Protein AF-A0A9J7NBC6-F1 (afdb_monomer_lite)

Structure (mmCIF, N/CA/C/O backbone):
data_AF-A0A9J7NBC6-F1
#
_entry.id   AF-A0A9J7NBC6-F1
#
loop_
_atom_site.group_PDB
_atom_site.id
_atom_site.type_symbol
_atom_site.label_atom_id
_atom_site.label_alt_id
_atom_site.label_comp_id
_atom_site.label_asym_id
_atom_site.label_entity_id
_atom_site.label_seq_id
_atom_site.pdbx_PDB_ins_code
_atom_site.Cartn_x
_atom_site.Cartn_y
_atom_site.Cartn_z
_atom_site.occupancy
_atom_site.B_iso_or_equiv
_atom_site.auth_seq_id
_atom_site.auth_comp_id
_atom_site.auth_asym_id
_atom_site.auth_atom_id
_atom_site.pdbx_PDB_model_num
ATOM 1 N N . MET A 1 1 ? 14.760 11.271 -9.518 1.00 70.56 1 MET A N 1
ATOM 2 C CA . MET A 1 1 ? 14.593 9.948 -8.887 1.00 70.56 1 MET A CA 1
ATOM 3 C C . MET A 1 1 ? 14.550 8.907 -9.987 1.00 70.56 1 MET A C 1
ATOM 5 O O . MET A 1 1 ? 13.783 9.106 -10.930 1.00 70.56 1 MET A O 1
ATOM 9 N N . ASP A 1 2 ? 15.412 7.896 -9.903 1.00 88.38 2 ASP A N 1
ATOM 10 C CA . ASP A 1 2 ? 15.426 6.754 -10.825 1.00 88.38 2 ASP A CA 1
ATOM 11 C C . ASP A 1 2 ? 14.250 5.795 -10.552 1.00 88.38 2 ASP A C 1
ATOM 13 O O . ASP A 1 2 ? 13.478 5.993 -9.607 1.00 88.38 2 ASP A O 1
ATOM 17 N N . ASP A 1 3 ? 14.066 4.799 -11.419 1.00 88.38 3 ASP A N 1
ATOM 18 C CA . ASP A 1 3 ? 12.918 3.885 -11.355 1.00 88.38 3 ASP A CA 1
ATOM 19 C C . ASP A 1 3 ? 12.988 2.965 -10.132 1.00 88.38 3 ASP A C 1
ATOM 21 O O . ASP A 1 3 ? 11.971 2.729 -9.480 1.00 88.38 3 ASP A O 1
ATOM 25 N N . ALA A 1 4 ? 14.192 2.526 -9.755 1.00 88.25 4 ALA A N 1
ATOM 26 C CA . ALA A 1 4 ? 14.410 1.716 -8.560 1.00 88.25 4 ALA A CA 1
ATOM 27 C C . ALA A 1 4 ? 13.996 2.475 -7.289 1.00 88.25 4 ALA A C 1
ATOM 29 O O . ALA A 1 4 ? 13.264 1.946 -6.453 1.00 88.25 4 ALA A O 1
ATOM 30 N N . ALA A 1 5 ? 14.383 3.744 -7.160 1.00 89.19 5 ALA A N 1
ATOM 31 C CA . ALA A 1 5 ? 13.994 4.589 -6.040 1.00 89.19 5 ALA A CA 1
ATOM 32 C C . ALA A 1 5 ? 12.490 4.907 -6.046 1.00 89.19 5 ALA A C 1
ATOM 34 O O . ALA A 1 5 ? 11.881 4.954 -4.978 1.00 89.19 5 ALA A O 1
ATOM 35 N N . ARG A 1 6 ? 11.862 5.064 -7.223 1.00 91.19 6 ARG A N 1
ATOM 36 C CA . ARG A 1 6 ? 10.398 5.225 -7.345 1.00 91.19 6 ARG A CA 1
ATOM 37 C C . ARG A 1 6 ? 9.650 3.998 -6.847 1.00 91.19 6 ARG A C 1
ATOM 39 O O . ARG A 1 6 ? 8.776 4.130 -5.994 1.00 91.19 6 ARG A O 1
ATOM 46 N N . LEU A 1 7 ? 10.010 2.818 -7.341 1.00 91.75 7 LEU A N 1
ATOM 47 C CA . LEU A 1 7 ? 9.384 1.562 -6.937 1.00 91.75 7 LEU A CA 1
ATOM 48 C C . LEU A 1 7 ? 9.647 1.251 -5.460 1.00 91.75 7 LEU A C 1
ATOM 50 O O . LEU A 1 7 ? 8.735 0.829 -4.753 1.00 91.75 7 LEU A O 1
ATOM 54 N N . SER A 1 8 ? 10.849 1.552 -4.965 1.00 88.88 8 SER A N 1
ATOM 55 C CA . SER A 1 8 ? 11.201 1.442 -3.547 1.00 88.88 8 SER A CA 1
ATOM 56 C C . SER A 1 8 ? 10.355 2.352 -2.652 1.00 88.88 8 SER A C 1
ATOM 58 O O . SER A 1 8 ? 9.845 1.905 -1.619 1.00 88.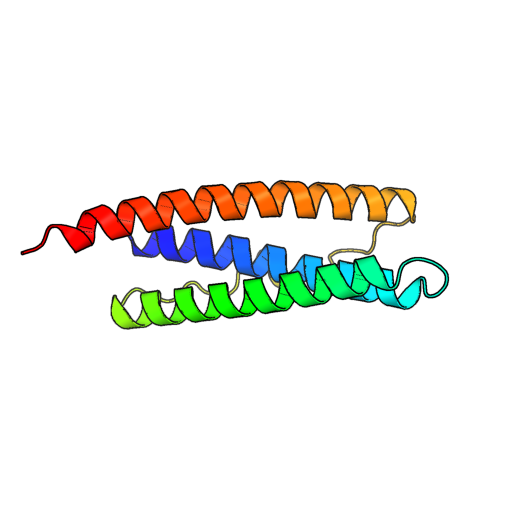88 8 SER A O 1
ATOM 60 N N . ALA A 1 9 ? 10.145 3.607 -3.063 1.00 89.00 9 ALA A N 1
ATOM 61 C CA . ALA A 1 9 ? 9.301 4.553 -2.340 1.00 89.00 9 ALA A CA 1
ATOM 62 C C . ALA A 1 9 ? 7.841 4.080 -2.293 1.00 89.00 9 ALA A C 1
ATOM 64 O O . ALA A 1 9 ? 7.259 4.024 -1.209 1.00 89.00 9 ALA A O 1
ATOM 65 N N . ILE A 1 10 ? 7.281 3.661 -3.438 1.00 92.12 10 ILE A N 1
ATOM 66 C CA . ILE A 1 10 ? 5.923 3.099 -3.514 1.00 92.12 10 ILE A CA 1
ATOM 67 C C . ILE A 1 10 ? 5.805 1.891 -2.582 1.00 92.12 10 ILE A C 1
ATOM 69 O O . ILE A 1 10 ? 4.935 1.859 -1.712 1.00 92.12 10 ILE A O 1
ATOM 73 N N . TYR A 1 11 ? 6.696 0.909 -2.735 1.00 89.88 11 TYR A N 1
ATOM 74 C CA . TYR A 1 11 ? 6.666 -0.326 -1.958 1.00 89.88 11 TYR A CA 1
ATOM 75 C C . TYR A 1 11 ? 6.708 -0.045 -0.454 1.00 89.88 11 TYR A C 1
ATOM 77 O O . TYR A 1 11 ? 5.893 -0.575 0.301 1.00 89.88 11 TYR A O 1
ATOM 85 N N . SER A 1 12 ? 7.613 0.836 -0.024 1.00 87.50 12 SER A N 1
ATOM 86 C CA . SER A 1 12 ? 7.775 1.190 1.384 1.00 87.50 12 SER A CA 1
ATOM 87 C C . SER A 1 12 ? 6.510 1.826 1.955 1.00 87.50 12 SER A C 1
ATOM 89 O O . SER A 1 12 ? 5.999 1.355 2.970 1.00 87.50 12 SER A O 1
ATOM 91 N N . SER A 1 13 ? 5.954 2.841 1.287 1.00 88.38 13 SER A N 1
ATOM 92 C CA . SER A 1 13 ? 4.745 3.525 1.760 1.00 88.38 13 SER A CA 1
ATOM 93 C C . SER A 1 13 ? 3.532 2.595 1.820 1.00 88.38 13 SER A C 1
ATOM 95 O O . SER A 1 13 ? 2.772 2.626 2.788 1.00 88.38 13 SER A O 1
ATOM 97 N N . MET A 1 14 ? 3.363 1.728 0.822 1.00 90.31 14 MET A N 1
ATOM 98 C CA . MET A 1 14 ? 2.256 0.771 0.795 1.00 90.31 14 MET A CA 1
ATOM 99 C C . MET A 1 14 ? 2.403 -0.312 1.865 1.00 90.31 14 MET A C 1
ATOM 101 O O . MET A 1 14 ? 1.416 -0.716 2.480 1.00 90.31 14 MET A O 1
ATOM 105 N N . TYR A 1 15 ? 3.629 -0.769 2.130 1.00 86.25 15 TYR A N 1
ATOM 106 C CA . TYR A 1 15 ? 3.887 -1.768 3.163 1.00 86.25 15 TYR A CA 1
ATOM 107 C C . TYR A 1 15 ? 3.542 -1.242 4.565 1.00 86.25 15 TYR A C 1
ATOM 109 O O . TYR A 1 15 ? 2.946 -1.964 5.367 1.00 86.25 15 TYR A O 1
ATOM 117 N N . VAL A 1 16 ? 3.860 0.027 4.833 1.00 84.81 16 VAL A N 1
ATOM 118 C CA . VAL A 1 16 ? 3.528 0.731 6.084 1.00 84.81 16 VAL A CA 1
ATOM 119 C C . VAL A 1 16 ? 2.023 0.883 6.240 1.00 84.81 16 VAL A C 1
ATOM 121 O O . VAL A 1 16 ? 1.467 0.485 7.260 1.00 84.81 16 VAL A O 1
ATOM 124 N N . ALA A 1 17 ? 1.346 1.386 5.204 1.00 86.62 17 ALA A N 1
ATOM 125 C CA . ALA A 1 17 ? -0.104 1.535 5.221 1.00 86.62 17 ALA A CA 1
ATOM 126 C C . ALA A 1 17 ? -0.809 0.195 5.471 1.00 86.62 17 ALA A C 1
ATOM 128 O O . ALA A 1 17 ? -1.738 0.118 6.273 1.00 86.62 17 ALA A O 1
ATOM 129 N N . ARG A 1 18 ? -0.316 -0.891 4.858 1.00 86.19 18 ARG A N 1
ATOM 130 C CA . ARG A 1 18 ? -0.856 -2.237 5.075 1.00 86.19 18 ARG A CA 1
ATOM 131 C C . ARG A 1 18 ? -0.759 -2.638 6.540 1.00 86.19 18 ARG A C 1
ATOM 133 O O . ARG A 1 18 ? -1.706 -3.220 7.056 1.00 86.19 18 ARG A O 1
ATOM 140 N N . ARG A 1 19 ? 0.366 -2.350 7.202 1.00 84.38 19 ARG A N 1
ATOM 141 C CA . ARG A 1 19 ? 0.569 -2.700 8.611 1.00 84.38 19 ARG A CA 1
ATOM 142 C C . ARG A 1 19 ? -0.436 -1.994 9.520 1.00 84.38 19 ARG A C 1
ATOM 144 O O . ARG A 1 19 ? -1.068 -2.674 10.317 1.00 84.38 19 ARG A O 1
ATOM 151 N N . TYR A 1 20 ? -0.628 -0.689 9.362 1.00 85.12 20 TYR A N 1
ATOM 152 C CA . TYR A 1 20 ? -1.602 0.028 10.185 1.00 85.12 20 TYR A CA 1
ATOM 153 C C . TYR A 1 20 ? -3.046 -0.391 9.895 1.00 85.12 20 TYR A C 1
ATOM 155 O O . TYR A 1 20 ? -3.831 -0.518 10.824 1.00 85.12 20 TYR A O 1
ATOM 163 N N . LEU A 1 21 ? -3.397 -0.691 8.639 1.00 86.38 21 LEU A N 1
ATOM 164 C CA . LEU A 1 21 ? -4.729 -1.223 8.322 1.00 86.38 21 LEU A CA 1
ATOM 165 C C . LEU A 1 21 ? -4.999 -2.574 9.010 1.00 86.38 21 LEU A C 1
ATOM 167 O O . LEU A 1 21 ? -6.137 -2.833 9.384 1.00 86.38 21 LEU A O 1
ATOM 171 N N . TYR A 1 22 ? -3.976 -3.418 9.210 1.00 85.44 22 TYR A N 1
ATOM 172 C CA . TYR A 1 22 ? -4.109 -4.640 10.019 1.00 85.44 22 TYR A CA 1
ATOM 173 C C . TYR A 1 22 ? -4.430 -4.331 11.487 1.00 85.44 22 TYR A C 1
ATOM 175 O O . TYR A 1 22 ? -5.242 -5.030 12.084 1.00 85.44 22 TYR A O 1
ATOM 183 N N . GLU A 1 23 ? -3.796 -3.310 12.063 1.00 81.50 23 GLU A N 1
ATOM 184 C CA . GLU A 1 23 ? -4.029 -2.901 13.455 1.00 81.50 23 GLU A CA 1
ATOM 185 C C . GLU A 1 23 ? -5.432 -2.305 13.621 1.00 81.50 23 GLU A C 1
ATOM 187 O O . GLU A 1 23 ? -6.180 -2.745 14.486 1.00 81.50 23 GLU A O 1
ATOM 192 N N . MET A 1 24 ? -5.844 -1.425 12.704 1.00 84.44 24 MET A N 1
ATOM 193 C CA . MET A 1 24 ? -7.194 -0.852 12.680 1.00 84.44 24 MET A CA 1
ATOM 194 C C . MET A 1 24 ? -8.292 -1.914 12.528 1.00 84.44 24 MET A C 1
ATOM 196 O O . MET A 1 24 ? -9.372 -1.782 13.096 1.00 84.44 24 MET A O 1
ATOM 200 N N . GLU A 1 25 ? -8.049 -2.967 11.743 1.00 82.88 25 GLU A N 1
ATOM 201 C CA . GLU A 1 25 ? -8.994 -4.079 11.605 1.00 82.88 25 GLU A CA 1
ATOM 202 C C . GLU A 1 25 ? -9.111 -4.886 12.896 1.00 82.88 25 GLU A C 1
ATOM 204 O O . GLU A 1 25 ? -10.219 -5.252 13.279 1.00 82.88 25 GLU A O 1
ATOM 209 N N . TRP A 1 26 ? -7.990 -5.152 13.575 1.00 80.38 26 TRP A N 1
ATOM 210 C CA . TRP A 1 26 ? -8.018 -5.812 14.878 1.00 80.38 26 TRP A CA 1
ATOM 211 C C . TRP A 1 26 ? -8.776 -4.986 15.914 1.00 80.38 26 TRP A C 1
ATOM 213 O O . TRP A 1 26 ? -9.633 -5.548 16.593 1.00 80.38 26 TRP A O 1
ATOM 223 N N . ASP A 1 27 ? -8.536 -3.677 15.978 1.00 78.12 27 ASP A N 1
ATOM 224 C CA . ASP A 1 27 ? -9.252 -2.773 16.882 1.00 78.12 27 ASP A CA 1
ATOM 225 C C . ASP A 1 27 ? -10.761 -2.770 16.571 1.00 78.12 27 ASP A C 1
ATOM 227 O O . ASP A 1 27 ? -11.585 -2.998 17.458 1.00 78.12 27 ASP A O 1
ATOM 231 N N . ALA A 1 28 ? -11.136 -2.646 15.292 1.00 76.94 28 ALA A N 1
ATOM 232 C CA . ALA A 1 28 ? -12.537 -2.627 14.863 1.00 76.94 28 ALA A CA 1
ATOM 233 C C . ALA A 1 28 ? -13.288 -3.949 15.117 1.00 76.94 28 ALA A C 1
ATOM 235 O O . ALA A 1 28 ? -14.503 -3.934 15.320 1.00 76.94 28 ALA A O 1
ATOM 236 N N . VAL A 1 29 ? -12.592 -5.092 15.082 1.00 74.94 29 VAL A N 1
ATOM 237 C CA . VAL A 1 29 ? -13.167 -6.407 15.416 1.00 74.94 29 VAL A CA 1
ATOM 238 C C . VAL A 1 29 ? -13.295 -6.586 16.931 1.00 74.94 29 VAL A C 1
ATOM 240 O O . VAL A 1 29 ? -14.273 -7.163 17.395 1.00 74.94 29 VAL A O 1
ATOM 243 N N . LEU A 1 30 ? -12.341 -6.084 17.720 1.00 72.38 30 LEU A N 1
ATOM 244 C CA . LEU A 1 30 ? -12.387 -6.176 19.183 1.00 72.38 30 LEU A CA 1
ATOM 245 C C . LEU A 1 30 ? -13.463 -5.273 19.805 1.00 72.38 30 LEU A C 1
ATOM 247 O O . LEU A 1 30 ? -14.016 -5.618 20.848 1.00 72.38 30 LEU A O 1
ATOM 251 N N . GLU A 1 31 ? -13.810 -4.160 19.159 1.00 72.69 31 GLU A N 1
ATOM 252 C CA . GLU A 1 31 ? -14.884 -3.240 19.571 1.00 72.69 31 GLU A CA 1
ATOM 253 C C . GLU A 1 31 ? -16.311 -3.761 19.256 1.00 72.69 31 GLU A C 1
ATOM 255 O O . GLU A 1 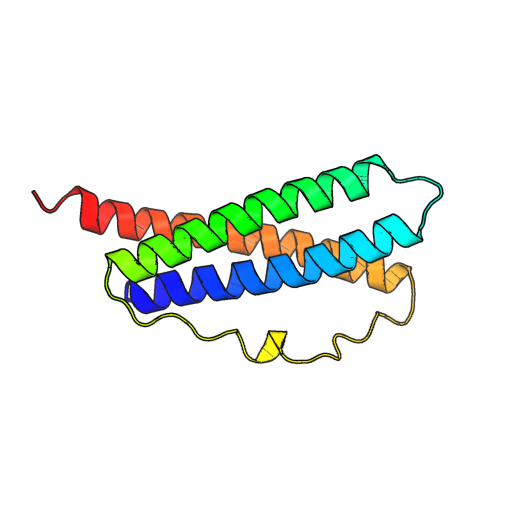31 ? -17.252 -2.976 19.141 1.00 72.69 31 GLU A O 1
ATOM 260 N N . GLU A 1 32 ? -16.495 -5.082 19.108 1.00 53.03 32 GLU A N 1
ATOM 261 C CA . GLU A 1 32 ? -17.723 -5.780 18.688 1.00 53.03 32 GLU A CA 1
ATOM 262 C C . GLU A 1 32 ? -19.001 -5.317 19.434 1.00 53.03 32 GLU A C 1
ATOM 264 O O . GLU A 1 32 ? -19.429 -5.860 20.452 1.00 53.03 32 GLU A O 1
ATOM 269 N N . GLY A 1 33 ? -19.637 -4.283 18.876 1.00 54.91 33 GLY A N 1
ATOM 270 C CA . GLY A 1 33 ? -20.918 -3.735 19.319 1.00 54.91 33 GLY A CA 1
ATOM 271 C C . GLY A 1 33 ? -21.618 -2.864 18.269 1.00 54.91 33 GLY A C 1
ATOM 272 O O . GLY A 1 33 ? -22.846 -2.882 18.198 1.00 54.91 33 GLY A O 1
ATOM 273 N N . THR A 1 34 ? -20.881 -2.139 17.411 1.00 53.31 34 THR A N 1
ATOM 274 C CA . THR A 1 34 ? -21.500 -1.103 16.548 1.00 53.31 34 THR A CA 1
ATOM 275 C C . THR A 1 34 ? -20.942 -0.917 15.126 1.00 53.31 34 THR A C 1
ATOM 277 O O . THR A 1 34 ? -21.576 -0.197 14.352 1.00 53.31 34 THR A O 1
ATOM 280 N N . HIS A 1 35 ? -19.833 -1.553 14.707 1.00 62.16 35 HIS A N 1
ATOM 281 C CA . HIS A 1 35 ? -19.137 -1.164 13.456 1.00 62.16 35 HIS A CA 1
ATOM 282 C C . HIS A 1 35 ? -18.755 -2.302 12.486 1.00 62.16 35 HIS A C 1
ATOM 284 O O . HIS A 1 35 ? -17.700 -2.260 11.852 1.00 62.16 35 HIS A O 1
ATOM 290 N N . SER A 1 36 ? -19.643 -3.280 12.268 1.00 67.81 36 SER A N 1
ATOM 291 C CA . SER A 1 36 ? -19.409 -4.384 11.312 1.00 67.81 36 SER A CA 1
ATOM 292 C C . SER A 1 36 ? -19.088 -3.928 9.876 1.00 67.81 36 SER A C 1
ATOM 294 O O . SER A 1 36 ? -18.348 -4.602 9.159 1.00 67.81 36 SER A O 1
ATOM 296 N N . SER A 1 37 ? -19.593 -2.767 9.448 1.00 79.06 37 SER A N 1
ATOM 297 C CA . SER A 1 37 ? -19.315 -2.193 8.125 1.00 79.06 37 SER A CA 1
ATOM 298 C C . SER A 1 37 ? -17.929 -1.550 8.011 1.00 79.06 37 SER A C 1
ATOM 300 O O . SER A 1 37 ? -17.331 -1.591 6.936 1.00 79.06 37 SER A O 1
ATOM 302 N N . LEU A 1 38 ? -17.396 -0.976 9.096 1.00 80.88 38 LEU A N 1
ATOM 303 C CA . LEU A 1 38 ? -16.064 -0.369 9.103 1.00 80.88 38 LEU A CA 1
ATOM 304 C C . LEU A 1 38 ? -14.988 -1.447 8.986 1.00 80.88 38 LEU A C 1
ATOM 306 O O . LEU A 1 38 ? -14.139 -1.353 8.103 1.00 80.88 38 LEU A O 1
ATOM 310 N N . ALA A 1 39 ? -15.082 -2.496 9.810 1.00 81.50 39 ALA A N 1
ATOM 311 C CA . ALA A 1 39 ? -14.180 -3.641 9.743 1.00 81.50 39 ALA A CA 1
ATOM 312 C C . ALA A 1 39 ? -14.169 -4.248 8.329 1.00 81.50 39 ALA A C 1
ATOM 314 O O . ALA A 1 39 ? -13.107 -4.397 7.732 1.00 81.50 39 ALA A O 1
ATOM 315 N N . ALA A 1 40 ? -15.347 -4.472 7.729 1.00 85.31 40 ALA A N 1
ATOM 316 C CA . ALA A 1 40 ? -15.457 -4.987 6.363 1.00 85.31 40 ALA A CA 1
ATOM 317 C C . ALA A 1 40 ? -14.785 -4.081 5.310 1.00 85.31 40 ALA A C 1
ATOM 319 O O . ALA A 1 40 ? -14.103 -4.577 4.409 1.00 85.31 40 ALA A O 1
ATOM 320 N N . ASN A 1 41 ? -14.938 -2.758 5.425 1.00 88.88 41 ASN A N 1
ATOM 321 C CA . ASN A 1 41 ? -14.292 -1.802 4.522 1.00 88.88 41 ASN A CA 1
ATOM 322 C C . ASN A 1 41 ? -12.764 -1.795 4.685 1.00 88.88 41 ASN A C 1
ATOM 324 O O . ASN A 1 41 ? -12.047 -1.729 3.684 1.00 88.88 41 ASN A O 1
ATOM 328 N N . ILE A 1 42 ? -12.260 -1.899 5.918 1.00 88.12 42 ILE A N 1
ATOM 329 C CA . ILE A 1 42 ? -10.821 -1.993 6.197 1.00 88.12 42 ILE A CA 1
ATOM 330 C C . ILE A 1 42 ? -10.260 -3.295 5.613 1.00 88.12 42 ILE A C 1
ATOM 332 O O . ILE A 1 42 ? -9.272 -3.251 4.877 1.00 88.12 42 ILE A O 1
ATOM 336 N N . THR A 1 43 ? -10.926 -4.435 5.833 1.00 88.31 43 THR A N 1
ATOM 337 C CA . THR A 1 43 ? -10.539 -5.725 5.240 1.00 88.31 43 THR A CA 1
ATOM 338 C C . THR A 1 43 ? -10.493 -5.639 3.708 1.00 88.31 43 THR A C 1
ATOM 340 O O . THR A 1 43 ? -9.529 -6.096 3.086 1.00 88.31 43 THR A O 1
ATOM 343 N N . ALA A 1 44 ? -11.502 -5.025 3.078 1.00 91.00 44 ALA A N 1
ATOM 344 C CA . ALA A 1 44 ? -11.544 -4.846 1.627 1.00 91.00 44 ALA A CA 1
ATOM 345 C C . ALA A 1 44 ? -10.387 -3.966 1.119 1.00 91.00 44 ALA A C 1
ATOM 347 O O . ALA A 1 44 ? -9.694 -4.344 0.170 1.00 91.00 44 ALA A O 1
ATOM 348 N N . CYS A 1 45 ? -10.129 -2.837 1.784 1.00 91.44 45 CYS A N 1
ATOM 349 C CA . CYS A 1 45 ? -9.005 -1.948 1.487 1.00 91.44 45 CYS A CA 1
ATOM 350 C C . CYS A 1 45 ? -7.660 -2.687 1.598 1.00 91.44 45 CYS A C 1
ATOM 352 O O . CYS A 1 45 ? -6.816 -2.614 0.704 1.00 91.44 45 CYS A O 1
ATOM 354 N N . ARG A 1 46 ? -7.484 -3.493 2.650 1.00 89.38 46 ARG A N 1
ATOM 355 C CA . ARG A 1 46 ? -6.283 -4.307 2.872 1.00 89.38 46 ARG A CA 1
ATOM 356 C C . ARG A 1 46 ? -6.046 -5.308 1.739 1.00 89.38 46 ARG A C 1
ATOM 358 O O . ARG A 1 46 ? -4.906 -5.473 1.305 1.00 89.38 46 ARG A O 1
ATOM 365 N N . HIS A 1 47 ? -7.095 -5.956 1.228 1.00 91.38 47 HIS A N 1
ATOM 366 C CA . HIS A 1 47 ? -6.982 -6.860 0.076 1.00 91.38 47 HIS A CA 1
ATOM 367 C C . HIS A 1 47 ? -6.591 -6.126 -1.215 1.00 91.38 47 HIS A C 1
ATOM 369 O O . HIS A 1 47 ? -5.735 -6.610 -1.964 1.00 91.38 47 HIS A O 1
ATOM 375 N N . GLN A 1 48 ? -7.162 -4.943 -1.465 1.00 92.94 48 GLN A N 1
ATOM 376 C CA . GLN A 1 48 ? -6.775 -4.102 -2.604 1.00 92.94 48 GLN A CA 1
ATOM 377 C C . GLN A 1 48 ? -5.303 -3.685 -2.507 1.00 92.94 48 GLN A C 1
ATOM 379 O O . GLN A 1 48 ? -4.550 -3.831 -3.470 1.00 92.94 48 GLN A O 1
ATOM 384 N N . LEU A 1 49 ? -4.862 -3.259 -1.323 1.00 92.31 49 LEU A N 1
ATOM 385 C CA . LEU A 1 49 ? -3.479 -2.869 -1.071 1.00 92.31 49 LEU A CA 1
ATOM 386 C C . LEU A 1 49 ? -2.501 -4.041 -1.225 1.00 92.31 49 LEU A C 1
ATOM 388 O O . LEU A 1 49 ? -1.430 -3.881 -1.806 1.00 92.31 49 LEU A O 1
ATOM 392 N N . GLN A 1 50 ? -2.873 -5.236 -0.760 1.00 90.75 50 GLN A N 1
ATOM 393 C CA . GLN A 1 50 ? -2.072 -6.443 -0.967 1.00 90.75 50 GLN A CA 1
ATOM 394 C C . GLN A 1 50 ? -1.894 -6.750 -2.457 1.00 90.75 50 GLN A C 1
ATOM 396 O O . GLN A 1 50 ? -0.789 -7.070 -2.890 1.00 90.75 50 GLN A O 1
ATOM 401 N N . THR A 1 51 ? -2.968 -6.619 -3.237 1.00 93.19 51 THR A N 1
ATOM 402 C CA . THR A 1 51 ? -2.932 -6.817 -4.691 1.00 93.19 51 THR A CA 1
ATOM 403 C C . THR A 1 51 ? -2.017 -5.790 -5.359 1.00 93.19 51 THR A C 1
ATOM 405 O O . THR A 1 51 ? -1.197 -6.151 -6.202 1.00 93.19 51 THR A O 1
ATOM 408 N N . PHE A 1 52 ? -2.093 -4.523 -4.938 1.00 92.81 52 PHE A N 1
ATOM 409 C CA . PHE A 1 52 ? -1.221 -3.462 -5.438 1.00 92.81 52 PHE A CA 1
ATOM 410 C C . PHE A 1 52 ? 0.259 -3.731 -5.133 1.00 92.81 52 PHE A C 1
ATOM 412 O O . PHE A 1 52 ? 1.086 -3.665 -6.037 1.00 92.81 52 PHE A O 1
ATOM 419 N N . ILE A 1 53 ? 0.599 -4.117 -3.898 1.00 90.88 53 ILE A N 1
ATOM 420 C CA . ILE A 1 53 ? 1.979 -4.470 -3.520 1.00 90.88 53 ILE A CA 1
ATOM 421 C C . ILE A 1 53 ? 2.499 -5.634 -4.371 1.00 90.88 53 ILE A C 1
ATOM 423 O O . ILE A 1 53 ? 3.628 -5.582 -4.853 1.00 90.88 53 ILE A O 1
ATOM 427 N N . THR A 1 54 ? 1.680 -6.664 -4.604 1.00 92.12 54 THR A N 1
ATOM 428 C CA . THR A 1 54 ? 2.050 -7.778 -5.487 1.00 92.12 54 THR A CA 1
ATOM 429 C C . THR A 1 54 ? 2.339 -7.297 -6.912 1.00 92.12 54 THR A C 1
ATOM 431 O O . THR A 1 54 ? 3.339 -7.711 -7.491 1.00 92.12 54 THR A O 1
ATOM 434 N N . ALA A 1 55 ? 1.526 -6.394 -7.467 1.00 92.62 55 ALA A N 1
ATOM 435 C CA . ALA A 1 55 ? 1.766 -5.825 -8.795 1.00 92.62 55 ALA A CA 1
ATOM 436 C C . ALA A 1 55 ? 3.063 -4.994 -8.864 1.00 92.62 55 ALA A C 1
ATOM 438 O O . ALA A 1 55 ? 3.786 -5.054 -9.862 1.00 92.62 55 ALA A O 1
ATOM 439 N N . ILE A 1 56 ? 3.396 -4.265 -7.794 1.00 92.50 56 ILE A N 1
ATOM 440 C CA . ILE A 1 56 ? 4.663 -3.530 -7.688 1.00 92.50 56 ILE A CA 1
ATOM 441 C C . ILE A 1 56 ? 5.854 -4.491 -7.647 1.00 92.50 56 ILE A C 1
ATOM 443 O O . ILE A 1 56 ? 6.817 -4.260 -8.370 1.00 92.50 56 ILE A O 1
ATOM 447 N N . ASN A 1 57 ? 5.777 -5.590 -6.892 1.00 91.38 57 ASN A N 1
ATOM 448 C CA . ASN A 1 57 ? 6.837 -6.607 -6.876 1.00 91.38 57 ASN A CA 1
ATOM 449 C C . ASN A 1 57 ? 7.055 -7.226 -8.259 1.00 91.38 57 ASN A C 1
ATOM 451 O O . ASN A 1 57 ? 8.187 -7.321 -8.713 1.00 91.38 57 ASN A O 1
ATOM 455 N N . VAL A 1 58 ? 5.975 -7.559 -8.973 1.00 92.81 58 VAL A N 1
ATOM 456 C CA . VAL A 1 58 ? 6.083 -8.051 -10.356 1.00 92.81 58 VAL A CA 1
ATOM 457 C C . VAL A 1 58 ? 6.752 -7.010 -11.259 1.00 92.81 58 VAL A C 1
ATOM 459 O O . VAL A 1 58 ? 7.597 -7.358 -12.074 1.00 92.81 58 VAL A O 1
ATOM 462 N N . THR A 1 59 ? 6.415 -5.726 -11.105 1.00 91.25 59 THR A N 1
ATOM 463 C CA . THR A 1 59 ? 7.063 -4.641 -11.866 1.00 91.25 59 THR A CA 1
ATOM 464 C C . THR A 1 59 ? 8.558 -4.535 -11.553 1.00 91.25 59 THR A C 1
ATOM 466 O O . THR A 1 59 ? 9.359 -4.357 -12.466 1.00 91.25 59 THR A O 1
ATOM 469 N N . ILE A 1 60 ? 8.933 -4.658 -10.277 1.00 90.12 60 ILE A N 1
ATOM 470 C CA . ILE A 1 60 ? 10.328 -4.672 -9.815 1.00 90.12 60 ILE A CA 1
ATOM 471 C C . ILE A 1 60 ? 11.095 -5.817 -10.486 1.00 90.12 60 ILE A C 1
ATOM 473 O O . ILE A 1 60 ? 12.157 -5.572 -11.055 1.00 90.12 60 ILE A O 1
ATOM 477 N N . ASP A 1 61 ? 10.525 -7.025 -10.481 1.00 90.56 61 ASP A N 1
ATOM 478 C CA . ASP A 1 61 ? 11.137 -8.216 -11.076 1.00 90.56 61 ASP A CA 1
ATOM 479 C C . ASP A 1 61 ? 11.289 -8.080 -12.603 1.00 90.56 61 ASP A C 1
ATOM 481 O O . ASP A 1 61 ? 12.331 -8.415 -13.159 1.00 90.56 61 ASP A O 1
ATOM 485 N N . VAL A 1 62 ? 10.270 -7.553 -13.296 1.00 91.25 62 VAL A N 1
ATOM 486 C CA . VAL A 1 62 ? 10.294 -7.358 -14.761 1.00 91.25 62 VAL A CA 1
ATOM 487 C C . VAL A 1 62 ? 11.333 -6.323 -15.187 1.00 91.25 62 VAL A C 1
ATOM 489 O O . VAL A 1 62 ? 11.965 -6.483 -16.230 1.00 91.25 62 VAL A O 1
ATOM 492 N N . LEU A 1 63 ? 11.503 -5.259 -14.403 1.00 89.06 63 LEU A N 1
ATOM 493 C CA . LEU A 1 63 ? 12.484 -4.210 -14.682 1.00 89.06 63 LEU A CA 1
ATOM 494 C C . LEU A 1 63 ? 13.893 -4.548 -14.171 1.00 89.06 63 LEU A C 1
ATOM 496 O O . LEU A 1 63 ? 14.787 -3.718 -14.324 1.00 89.06 63 LEU A O 1
ATOM 500 N N . ASP A 1 64 ? 14.080 -5.732 -13.575 1.00 89.56 64 ASP A N 1
ATOM 501 C CA . ASP A 1 64 ? 15.338 -6.202 -12.979 1.00 89.56 64 ASP A CA 1
ATOM 502 C C . ASP A 1 64 ? 15.967 -5.162 -12.031 1.00 89.56 64 ASP A C 1
ATOM 504 O O . ASP A 1 64 ? 17.176 -4.918 -12.015 1.00 89.56 64 ASP A O 1
ATOM 508 N N . VAL A 1 65 ? 15.122 -4.481 -11.247 1.00 87.44 65 VAL A N 1
ATOM 509 C CA . VAL A 1 65 ? 15.581 -3.513 -10.244 1.00 87.44 65 VAL A CA 1
ATOM 510 C C . VAL A 1 65 ? 15.732 -4.186 -8.886 1.00 87.44 65 VAL A C 1
ATOM 512 O O . VAL A 1 65 ? 14.977 -5.084 -8.517 1.00 87.44 65 VAL A O 1
ATOM 515 N N . GLN A 1 66 ? 16.702 -3.723 -8.097 1.00 85.25 66 GLN A N 1
ATOM 516 C CA . GLN A 1 66 ? 16.928 -4.266 -6.762 1.00 85.25 66 GLN A CA 1
ATOM 517 C C . GLN A 1 66 ? 15.669 -4.121 -5.897 1.00 85.25 66 GLN A C 1
ATOM 519 O O . GLN A 1 66 ? 15.171 -3.013 -5.682 1.00 85.25 66 GLN A O 1
ATOM 524 N N . HIS A 1 67 ? 15.192 -5.245 -5.355 1.00 80.44 67 HIS A N 1
ATOM 525 C CA . HIS A 1 67 ? 14.009 -5.243 -4.510 1.00 80.44 67 HIS A CA 1
ATOM 526 C C . HIS A 1 67 ? 14.261 -4.393 -3.251 1.00 80.44 67 HIS A C 1
ATOM 528 O O . HIS A 1 67 ? 15.252 -4.616 -2.543 1.00 80.44 67 HIS A O 1
ATOM 534 N N . PRO A 1 68 ? 13.371 -3.441 -2.924 1.00 77.75 68 PRO A N 1
ATOM 535 C CA . PRO A 1 68 ? 13.432 -2.736 -1.658 1.00 77.75 68 PRO A CA 1
ATOM 536 C C . PRO A 1 68 ? 13.307 -3.749 -0.520 1.00 77.75 68 PRO A C 1
ATOM 538 O O . PRO A 1 68 ? 12.396 -4.585 -0.499 1.00 77.75 68 PRO A O 1
ATOM 541 N N . GLY A 1 69 ? 14.244 -3.686 0.427 1.00 72.19 69 GLY A N 1
ATOM 542 C CA . GLY A 1 69 ? 14.119 -4.408 1.687 1.00 72.19 69 GLY A CA 1
ATOM 543 C C . GLY A 1 69 ? 12.865 -3.964 2.445 1.00 72.19 69 GLY A C 1
ATOM 544 O O . GLY A 1 69 ? 12.268 -2.926 2.152 1.00 72.19 69 GLY A O 1
ATOM 545 N N . ARG A 1 70 ? 12.451 -4.744 3.448 1.00 67.94 70 ARG A N 1
ATOM 546 C CA . ARG A 1 70 ? 11.368 -4.304 4.340 1.00 67.94 70 ARG A CA 1
ATOM 547 C C . ARG A 1 70 ? 11.792 -2.998 5.028 1.00 67.94 70 ARG A C 1
ATOM 549 O O . ARG A 1 70 ? 12.921 -2.949 5.521 1.00 67.94 70 ARG A O 1
ATOM 556 N N . PRO A 1 71 ? 10.929 -1.968 5.086 1.00 67.12 71 PRO A N 1
ATOM 557 C CA . PRO A 1 71 ? 11.282 -0.724 5.756 1.00 67.12 71 PRO A CA 1
ATOM 558 C C . PRO A 1 71 ? 11.626 -0.993 7.226 1.00 67.12 71 PRO A C 1
ATOM 560 O O . PRO A 1 71 ? 10.870 -1.668 7.926 1.00 67.12 71 PRO A O 1
ATOM 563 N N . SER A 1 72 ? 12.767 -0.477 7.690 1.00 57.91 72 SER A N 1
ATOM 564 C CA . SER A 1 72 ? 13.299 -0.744 9.036 1.00 57.91 72 SER A CA 1
ATOM 565 C C . SER A 1 72 ? 12.371 -0.269 10.156 1.00 57.91 72 SER A C 1
ATOM 567 O O . SER A 1 72 ? 12.267 -0.931 11.179 1.00 57.91 72 SER A O 1
ATOM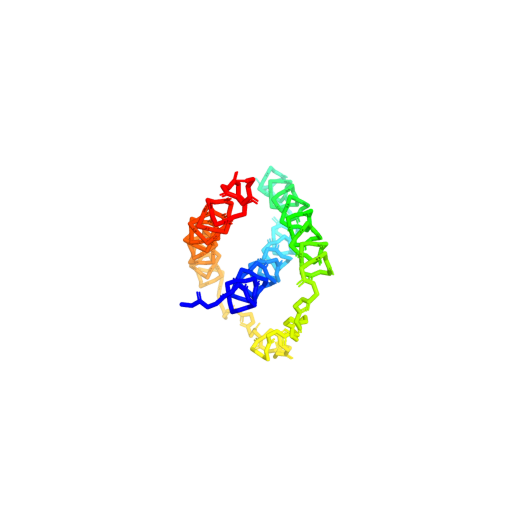 569 N N . TYR A 1 73 ? 11.627 0.815 9.936 1.00 57.59 73 TYR A N 1
ATOM 570 C CA . TYR A 1 73 ? 10.662 1.364 10.895 1.00 57.59 73 TYR A CA 1
ATOM 571 C C . TYR A 1 73 ? 9.351 0.561 10.989 1.00 57.59 73 TYR A C 1
ATOM 573 O O . TYR A 1 73 ? 8.555 0.796 11.886 1.00 57.59 73 TYR A O 1
ATOM 581 N N . VAL A 1 74 ? 9.122 -0.416 10.100 1.00 52.41 74 VAL A N 1
ATOM 582 C CA . VAL A 1 74 ? 8.009 -1.384 10.214 1.00 52.41 74 VAL A CA 1
ATOM 583 C C . VAL A 1 74 ? 8.447 -2.649 10.967 1.00 52.41 74 VAL A C 1
ATOM 585 O O . VAL A 1 74 ? 7.625 -3.508 11.275 1.00 52.41 74 VAL A O 1
ATOM 588 N N . MET A 1 75 ? 9.747 -2.795 11.255 1.00 45.06 75 MET A N 1
ATOM 589 C CA . MET A 1 75 ? 10.271 -3.900 12.063 1.00 45.06 75 MET A CA 1
ATOM 590 C C . MET A 1 75 ? 10.203 -3.641 13.566 1.00 45.06 75 MET A C 1
ATOM 592 O O . MET A 1 75 ? 10.475 -4.574 14.317 1.00 45.06 75 MET A O 1
ATOM 596 N N . GLU A 1 76 ? 9.841 -2.436 14.010 1.00 46.09 76 GLU A N 1
ATOM 597 C CA . GLU A 1 76 ? 9.608 -2.182 15.429 1.00 46.09 76 GLU A CA 1
ATOM 598 C C . GLU A 1 76 ? 8.302 -2.879 15.846 1.00 46.09 76 GLU A C 1
ATOM 600 O O . GLU A 1 76 ? 7.226 -2.496 15.381 1.00 46.09 76 GLU A O 1
ATOM 605 N N . PRO A 1 77 ? 8.361 -3.914 16.708 1.00 48.34 77 PRO A N 1
ATOM 606 C CA . PRO A 1 77 ? 7.170 -4.568 17.261 1.00 48.34 77 PRO A CA 1
ATOM 607 C C . PRO A 1 77 ? 6.372 -3.630 18.181 1.00 48.34 77 PRO A C 1
ATOM 609 O O . PRO A 1 77 ? 5.268 -3.966 18.600 1.00 48.34 77 PRO A O 1
ATOM 612 N N . ASP A 1 78 ? 6.945 -2.459 18.467 1.00 45.34 78 ASP A N 1
ATOM 613 C CA . ASP A 1 78 ? 6.557 -1.530 19.513 1.00 45.34 78 ASP A CA 1
ATOM 614 C C . ASP A 1 78 ? 5.959 -0.246 18.929 1.00 45.34 78 ASP A C 1
ATOM 616 O O . ASP A 1 78 ? 6.199 0.849 19.441 1.00 45.34 78 ASP A O 1
ATOM 620 N N . MET A 1 79 ? 5.118 -0.355 17.894 1.00 54.66 79 MET A N 1
ATOM 621 C CA . MET A 1 79 ? 4.067 0.651 17.727 1.00 54.66 79 MET A CA 1
ATOM 622 C C . MET A 1 79 ? 3.131 0.514 18.926 1.00 54.66 79 MET A C 1
ATOM 624 O O . MET A 1 79 ? 2.123 -0.183 18.869 1.00 54.66 79 MET A O 1
ATOM 628 N N . GLN A 1 80 ? 3.558 1.089 20.056 1.00 61.22 80 GLN A N 1
ATOM 629 C CA . GLN A 1 80 ? 2.843 1.059 21.320 1.00 61.22 80 GLN A CA 1
ATOM 630 C C . GLN A 1 80 ? 1.414 1.495 21.051 1.00 61.22 80 GLN A C 1
ATOM 632 O O . GLN A 1 80 ? 1.187 2.595 20.536 1.00 61.22 80 GLN A O 1
ATOM 637 N N . ASP A 1 81 ? 0.471 0.615 21.386 1.00 70.88 81 ASP A N 1
ATOM 638 C CA . ASP A 1 81 ? -0.937 0.951 21.284 1.00 70.88 81 ASP A CA 1
ATOM 639 C C . ASP A 1 81 ? -1.170 2.251 22.070 1.00 70.88 81 ASP A C 1
ATOM 641 O O . ASP A 1 81 ? -0.727 2.351 23.226 1.00 70.88 81 ASP A O 1
ATOM 645 N N . PRO A 1 82 ? -1.770 3.287 21.456 1.00 76.56 82 PRO A N 1
ATOM 646 C CA . PRO A 1 82 ? -2.007 4.536 22.143 1.00 76.56 82 PRO A CA 1
ATOM 647 C C . PRO A 1 82 ? -2.733 4.306 23.476 1.00 76.56 82 PRO A C 1
ATOM 649 O O . PRO A 1 82 ? -3.662 3.504 23.553 1.00 76.56 82 PRO A O 1
ATOM 652 N N . PRO A 1 83 ? -2.369 5.043 24.540 1.00 79.62 83 PRO A N 1
ATOM 653 C CA . PRO A 1 83 ? -2.842 4.761 25.896 1.00 79.62 83 PRO A CA 1
ATOM 654 C C . PRO A 1 83 ? -4.335 5.065 26.117 1.00 79.62 83 PRO A C 1
ATOM 656 O O . PRO A 1 83 ? -4.839 4.879 27.223 1.00 79.62 83 PRO A O 1
ATOM 659 N N . SER A 1 84 ? -5.049 5.571 25.105 1.00 83.50 84 SER A N 1
ATOM 660 C CA . SER A 1 84 ? -6.484 5.843 25.171 1.00 83.50 84 SER A CA 1
ATOM 661 C C . SER A 1 84 ? -7.174 5.648 23.822 1.00 83.50 84 SER A C 1
ATOM 663 O O . SER A 1 84 ? -6.577 5.840 22.763 1.00 83.50 84 SER A O 1
ATOM 665 N N . GLU A 1 85 ? -8.471 5.343 23.875 1.00 81.94 85 GLU A N 1
ATOM 666 C CA . GLU A 1 85 ? -9.331 5.186 22.697 1.00 81.94 85 GLU A CA 1
ATOM 667 C C . GLU A 1 85 ? -9.347 6.448 21.816 1.00 81.94 85 GLU A C 1
ATOM 669 O O . GLU A 1 85 ? -9.194 6.374 20.602 1.00 81.94 85 GLU A O 1
ATOM 674 N N . TYR A 1 86 ? -9.422 7.635 22.427 1.00 85.00 86 TYR A N 1
ATOM 675 C CA . TYR A 1 86 ? -9.352 8.909 21.704 1.00 85.00 86 TYR A CA 1
ATOM 676 C C . TYR A 1 86 ? -8.053 9.058 20.895 1.00 85.00 86 TYR A C 1
ATOM 678 O O . TYR A 1 86 ? -8.073 9.542 19.763 1.00 85.00 86 TYR A O 1
ATOM 686 N N . LEU A 1 87 ? -6.917 8.631 21.456 1.00 83.56 87 LEU A N 1
ATOM 687 C CA . LEU A 1 87 ? -5.635 8.683 20.755 1.00 83.56 87 LEU A CA 1
ATOM 688 C C . LEU A 1 87 ? -5.532 7.617 19.655 1.00 83.56 87 LEU A C 1
ATOM 690 O O . LEU A 1 87 ? -4.912 7.899 18.629 1.00 83.56 87 LEU A O 1
ATOM 694 N N . ARG A 1 88 ? -6.169 6.447 19.821 1.00 82.88 88 ARG A N 1
ATOM 695 C CA . ARG A 1 88 ? -6.315 5.450 18.744 1.00 82.88 88 ARG A CA 1
ATOM 696 C C . ARG A 1 88 ? -7.093 6.017 17.561 1.00 82.88 88 ARG A C 1
ATOM 698 O O . ARG A 1 88 ? -6.577 6.008 16.450 1.00 82.88 88 ARG A O 1
ATOM 705 N N . HIS A 1 89 ? -8.242 6.648 17.804 1.00 83.75 89 HIS A N 1
ATOM 706 C CA . HIS A 1 89 ? -9.030 7.290 16.742 1.00 83.75 89 HIS A CA 1
ATOM 707 C C . HIS A 1 89 ? -8.246 8.384 15.995 1.00 83.75 89 HIS A C 1
ATOM 709 O O . HIS A 1 89 ? -8.343 8.499 14.772 1.00 83.75 89 HIS A O 1
ATOM 715 N N . ILE A 1 90 ? -7.425 9.179 16.699 1.00 85.94 90 ILE A N 1
ATOM 716 C CA . ILE A 1 90 ? -6.535 10.165 16.055 1.00 85.94 90 ILE A CA 1
ATOM 717 C C . ILE A 1 90 ? -5.481 9.471 15.190 1.00 85.94 90 ILE A C 1
ATOM 719 O O . ILE A 1 90 ? -5.288 9.878 14.043 1.00 85.94 90 ILE A O 1
ATOM 723 N N . ARG A 1 91 ? -4.792 8.452 15.724 1.00 85.38 91 ARG A N 1
ATOM 724 C CA . ARG A 1 91 ? -3.798 7.664 14.978 1.00 85.38 91 ARG A CA 1
ATOM 725 C C . ARG A 1 91 ? -4.422 7.129 13.694 1.00 85.38 91 ARG A C 1
ATOM 727 O O . ARG A 1 91 ? -3.878 7.365 12.621 1.00 85.38 91 ARG A O 1
ATOM 734 N N . ASP A 1 92 ? -5.576 6.489 13.799 1.00 83.94 92 ASP A N 1
ATOM 735 C CA . ASP A 1 92 ? -6.271 5.854 12.682 1.00 83.94 92 ASP A CA 1
ATOM 736 C C . ASP A 1 92 ? -6.660 6.871 11.604 1.00 83.94 92 ASP A C 1
ATOM 738 O O . ASP A 1 92 ? -6.444 6.648 10.411 1.00 83.94 92 ASP A O 1
ATOM 742 N N . PHE A 1 93 ? -7.149 8.046 12.009 1.00 86.88 93 PHE A N 1
ATOM 743 C CA . PHE A 1 93 ? -7.442 9.129 11.073 1.00 86.88 93 PHE A CA 1
ATOM 744 C C . PHE A 1 93 ? -6.183 9.649 10.362 1.00 86.88 93 PHE A C 1
ATOM 746 O O . PHE A 1 93 ? -6.199 9.868 9.147 1.00 86.88 93 PHE A O 1
ATOM 753 N N . LEU A 1 94 ? -5.082 9.840 11.096 1.00 87.56 94 LEU A N 1
ATOM 754 C CA . LEU A 1 94 ? -3.806 10.280 10.526 1.00 87.56 94 LEU A CA 1
ATOM 755 C C . LEU A 1 94 ? -3.234 9.235 9.562 1.00 87.56 94 LEU A C 1
ATOM 757 O O . LEU A 1 94 ? -2.795 9.599 8.474 1.00 87.56 94 LEU A O 1
ATOM 761 N N . VAL A 1 95 ? -3.321 7.950 9.909 1.00 85.75 95 VAL A N 1
ATOM 762 C CA . VAL A 1 95 ? -2.930 6.832 9.042 1.00 85.75 95 VAL A CA 1
ATOM 763 C C . VAL A 1 95 ? -3.729 6.850 7.743 1.00 85.75 95 VAL A C 1
ATOM 765 O O . VAL A 1 95 ? -3.135 6.768 6.671 1.00 85.75 95 VAL A O 1
ATOM 768 N N . LEU A 1 96 ? -5.058 6.983 7.800 1.00 89.00 96 LEU A N 1
ATOM 769 C CA . LEU A 1 96 ? -5.891 7.019 6.593 1.00 89.00 96 LEU A CA 1
ATOM 770 C C . LEU A 1 96 ? -5.589 8.244 5.719 1.00 89.00 96 LEU A C 1
ATOM 772 O O . LEU A 1 96 ? -5.550 8.136 4.489 1.00 89.00 96 LEU A O 1
ATOM 776 N N . ARG A 1 97 ? -5.333 9.403 6.338 1.00 91.50 97 ARG A N 1
ATOM 777 C CA . ARG A 1 97 ? -4.893 10.616 5.634 1.00 91.50 97 ARG A CA 1
ATOM 778 C C . ARG A 1 97 ? -3.561 10.385 4.922 1.00 91.50 97 ARG A C 1
ATOM 780 O O . ARG A 1 97 ? -3.443 10.693 3.737 1.00 91.50 97 ARG A O 1
ATOM 787 N N . ASP A 1 98 ? -2.574 9.848 5.627 1.00 88.94 98 ASP A N 1
ATOM 788 C CA . ASP A 1 98 ? -1.226 9.644 5.093 1.00 88.94 98 ASP A CA 1
ATOM 789 C C . ASP A 1 98 ? -1.216 8.532 4.036 1.00 88.94 98 ASP A C 1
ATOM 791 O O . ASP A 1 98 ? -0.529 8.647 3.020 1.00 88.94 98 ASP A O 1
ATOM 795 N N . PHE A 1 99 ? -2.060 7.509 4.199 1.00 90.75 99 PHE A N 1
ATOM 796 C CA . PHE A 1 99 ? -2.292 6.482 3.188 1.00 90.75 99 PHE A CA 1
ATOM 797 C C . PHE A 1 99 ? -2.842 7.079 1.891 1.00 90.75 99 PHE A C 1
ATOM 799 O O . PHE A 1 99 ? -2.325 6.778 0.816 1.00 90.75 99 PHE A O 1
ATOM 806 N N . ARG A 1 100 ? -3.832 7.976 1.969 1.00 93.00 100 ARG A N 1
ATOM 807 C CA . ARG A 1 100 ? -4.347 8.675 0.784 1.00 93.00 100 ARG A CA 1
ATOM 808 C C . ARG A 1 100 ? -3.233 9.427 0.049 1.00 93.00 100 ARG A C 1
ATOM 810 O O . ARG A 1 100 ? -3.105 9.285 -1.165 1.00 93.00 100 ARG A O 1
ATOM 817 N N . VAL A 1 101 ? -2.413 10.189 0.774 1.00 92.81 101 VAL A N 1
ATOM 818 C CA . VAL A 1 101 ? -1.281 10.929 0.187 1.00 92.81 101 VAL A CA 1
ATOM 819 C C . VAL A 1 101 ? -0.269 9.970 -0.449 1.00 92.81 101 VAL A C 1
ATOM 821 O O . VAL A 1 101 ? 0.233 10.224 -1.543 1.00 92.81 101 VAL A O 1
ATOM 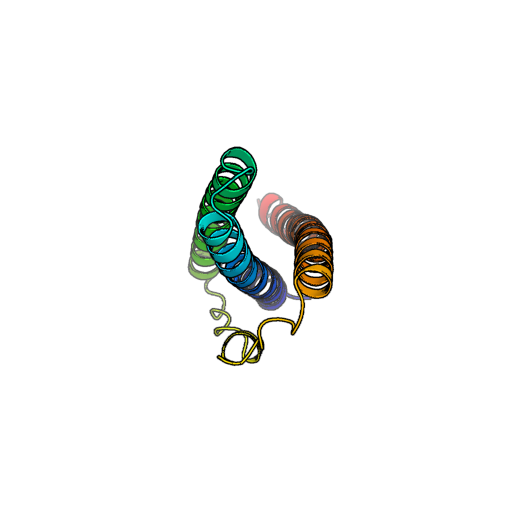824 N N . ALA A 1 102 ? 0.005 8.833 0.192 1.00 91.50 102 ALA A N 1
ATOM 825 C CA . ALA A 1 102 ? 0.883 7.805 -0.354 1.00 91.50 102 ALA A CA 1
ATOM 826 C C . ALA A 1 102 ? 0.342 7.193 -1.658 1.00 91.50 102 ALA A C 1
ATOM 828 O O . ALA A 1 102 ? 1.124 6.953 -2.581 1.00 91.50 102 ALA A O 1
ATOM 829 N N . VAL A 1 103 ? -0.971 6.973 -1.771 1.00 92.81 103 VAL A N 1
ATOM 830 C CA . VAL A 1 103 ? -1.608 6.497 -3.012 1.00 92.81 103 VAL A CA 1
ATOM 831 C C . VAL A 1 103 ? -1.480 7.539 -4.126 1.00 92.81 103 VAL A C 1
ATOM 833 O O . VAL A 1 103 ? -1.064 7.194 -5.231 1.00 92.81 103 VAL A O 1
ATOM 836 N N . GLU A 1 104 ? -1.758 8.813 -3.836 1.00 94.06 104 GLU A N 1
ATOM 837 C CA . GLU A 1 104 ? -1.618 9.914 -4.803 1.00 94.06 104 GLU A CA 1
ATOM 838 C C . GLU A 1 104 ? -0.163 10.040 -5.305 1.00 94.06 104 GLU A C 1
ATOM 840 O O . GLU A 1 104 ? 0.090 10.120 -6.509 1.00 94.06 104 GLU A O 1
ATOM 845 N N . ASN A 1 105 ? 0.818 9.960 -4.403 1.00 93.00 105 ASN A N 1
ATOM 846 C CA . ASN A 1 105 ? 2.236 9.972 -4.773 1.00 93.00 105 ASN A CA 1
ATOM 847 C C . ASN A 1 105 ? 2.643 8.741 -5.593 1.00 93.00 105 ASN A C 1
ATOM 849 O O . ASN A 1 105 ? 3.405 8.859 -6.557 1.00 93.00 105 ASN A O 1
ATOM 853 N N . SER A 1 106 ? 2.110 7.566 -5.249 1.00 93.56 106 SER A N 1
ATOM 854 C CA . SER A 1 106 ? 2.378 6.330 -5.988 1.00 93.56 106 SER A CA 1
ATOM 855 C C . SER A 1 106 ? 1.849 6.409 -7.415 1.00 93.56 106 SER A C 1
ATOM 857 O O . SER A 1 106 ? 2.554 6.032 -8.351 1.00 93.56 106 SER A O 1
ATOM 859 N N . TYR A 1 107 ? 0.655 6.978 -7.596 1.00 93.38 107 TYR A N 1
ATOM 860 C CA . TYR A 1 107 ? 0.099 7.257 -8.914 1.00 93.38 107 TYR A CA 1
ATOM 8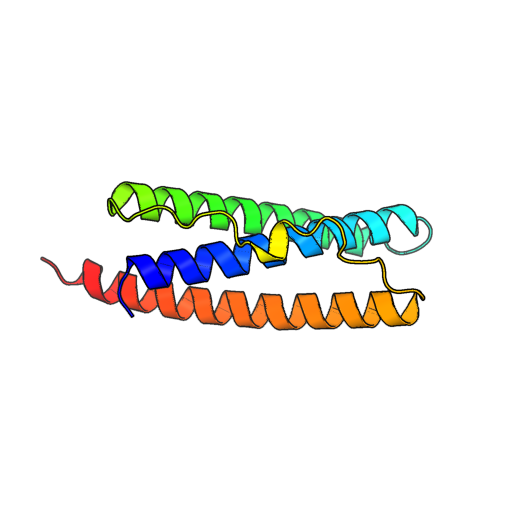61 C C . TYR A 1 107 ? 1.024 8.162 -9.739 1.00 93.38 107 TYR A C 1
ATOM 863 O O . TYR A 1 107 ? 1.352 7.822 -10.873 1.00 93.38 107 TYR A O 1
ATOM 871 N N . HIS A 1 108 ? 1.526 9.265 -9.171 1.00 93.50 108 HIS A N 1
ATOM 872 C CA . HIS A 1 108 ? 2.455 10.152 -9.883 1.00 93.50 108 HIS A CA 1
ATOM 873 C C . HIS A 1 108 ? 3.758 9.452 -10.296 1.00 93.50 108 HIS A C 1
ATOM 875 O O . HIS A 1 108 ? 4.284 9.699 -11.383 1.00 93.50 108 HIS A O 1
ATOM 881 N N . HIS A 1 109 ? 4.301 8.579 -9.446 1.00 93.25 109 HIS A N 1
ATOM 882 C CA . HIS A 1 109 ? 5.498 7.810 -9.776 1.00 93.25 109 HIS A CA 1
ATOM 883 C C . HIS A 1 109 ? 5.253 6.802 -10.897 1.00 93.25 109 HIS A C 1
ATOM 885 O O . HIS A 1 109 ? 6.051 6.755 -11.833 1.00 93.25 109 HIS A O 1
ATOM 891 N N . LEU A 1 110 ? 4.147 6.059 -10.833 1.00 92.44 110 LEU A N 1
ATOM 892 C CA . LEU A 1 110 ? 3.764 5.106 -11.872 1.00 92.44 110 LEU A CA 1
ATOM 893 C C . LEU A 1 110 ? 3.460 5.801 -13.197 1.00 92.44 110 LEU A C 1
ATOM 895 O O . LEU A 1 110 ? 3.896 5.326 -14.237 1.00 92.44 110 LEU A O 1
ATOM 899 N N . TYR A 1 111 ? 2.783 6.949 -13.166 1.00 92.31 111 TYR A N 1
ATOM 900 C CA . TYR A 1 111 ? 2.497 7.734 -14.364 1.00 92.31 111 TYR A CA 1
ATOM 901 C C . TYR A 1 111 ? 3.782 8.193 -15.065 1.00 92.31 111 TYR A C 1
ATOM 903 O O . TYR A 1 111 ? 3.913 8.059 -16.278 1.00 92.31 111 TYR A O 1
ATOM 911 N N . PHE A 1 112 ? 4.767 8.675 -14.299 1.00 89.62 112 PHE A N 1
ATOM 912 C CA . PHE A 1 112 ? 6.067 9.056 -14.853 1.00 89.62 112 PHE A CA 1
ATOM 913 C C . PHE A 1 112 ? 6.792 7.869 -15.501 1.00 89.62 112 PHE A C 1
ATOM 915 O O . PHE A 1 112 ? 7.398 8.010 -16.560 1.00 89.62 112 PHE A O 1
ATOM 922 N N . MET A 1 113 ? 6.740 6.697 -14.863 1.00 90.44 113 MET A N 1
ATOM 923 C CA . MET A 1 113 ? 7.340 5.485 -15.419 1.00 90.44 113 MET A CA 1
ATOM 924 C C . MET A 1 113 ? 6.608 5.030 -16.680 1.00 90.44 113 MET A C 1
ATOM 926 O O . MET A 1 113 ? 7.258 4.719 -17.671 1.00 90.44 113 MET A O 1
ATOM 930 N N . TYR A 1 114 ? 5.275 5.044 -16.671 1.00 89.69 114 TYR A N 1
ATOM 931 C CA . TYR A 1 114 ? 4.465 4.731 -17.843 1.00 89.69 114 TYR A CA 1
ATOM 932 C C . TYR A 1 114 ? 4.877 5.591 -19.039 1.00 89.69 114 TYR A C 1
ATOM 934 O O . TYR A 1 114 ? 5.204 5.037 -20.080 1.00 89.69 114 TYR A O 1
ATOM 942 N N . ASP A 1 115 ? 4.954 6.913 -18.875 1.00 88.31 115 ASP A N 1
ATOM 943 C CA . ASP A 1 115 ? 5.361 7.817 -19.955 1.00 88.31 115 ASP A CA 1
ATOM 944 C C . ASP A 1 115 ? 6.773 7.485 -20.469 1.00 88.31 115 ASP A C 1
ATOM 946 O O . ASP A 1 115 ? 7.000 7.375 -21.668 1.00 88.31 115 ASP A O 1
ATOM 950 N N . LYS A 1 116 ? 7.723 7.192 -19.574 1.00 87.88 116 LYS A N 1
ATOM 951 C CA . LYS A 1 116 ? 9.085 6.797 -19.964 1.00 87.88 116 LYS A CA 1
ATOM 952 C C . LYS A 1 116 ? 9.134 5.533 -20.836 1.00 87.88 116 LYS A C 1
ATOM 954 O O . LYS A 1 116 ? 9.974 5.469 -21.733 1.00 87.88 116 LYS A O 1
ATOM 959 N N . TYR A 1 117 ? 8.311 4.526 -20.542 1.00 84.88 117 TYR A N 1
ATOM 960 C CA . TYR A 1 117 ? 8.331 3.230 -21.234 1.00 84.88 117 TYR A CA 1
ATOM 961 C C . TYR A 1 117 ? 7.346 3.142 -22.408 1.00 84.88 117 TYR A C 1
ATOM 963 O O . TYR A 1 117 ? 7.556 2.332 -23.303 1.00 84.88 117 TYR A O 1
ATOM 971 N N . ALA A 1 118 ? 6.299 3.970 -22.438 1.00 81.62 118 ALA A N 1
ATOM 972 C CA . ALA A 1 118 ? 5.278 3.958 -23.487 1.00 81.62 118 ALA A CA 1
ATOM 973 C C . ALA A 1 118 ? 5.762 4.531 -24.831 1.00 81.62 118 ALA A C 1
ATOM 975 O O . ALA A 1 118 ? 5.147 4.262 -25.856 1.00 81.62 118 ALA A O 1
ATOM 976 N N . TRP A 1 119 ? 6.847 5.311 -24.836 1.00 64.75 119 TRP A N 1
ATOM 977 C CA . TRP A 1 119 ? 7.368 5.999 -26.026 1.00 64.75 119 TRP A CA 1
ATOM 978 C C . TRP A 1 119 ? 8.726 5.462 -26.506 1.00 64.75 119 TRP A C 1
ATOM 980 O O . TRP A 1 119 ? 9.482 6.194 -27.139 1.00 64.75 119 TRP A O 1
ATOM 990 N N . GLN A 1 120 ? 9.070 4.213 -26.175 1.00 59.59 120 GLN A N 1
ATOM 991 C CA . GLN A 1 120 ? 10.335 3.577 -26.585 1.00 59.59 120 GLN A CA 1
ATOM 992 C C . GLN A 1 120 ? 10.235 2.740 -27.874 1.00 59.59 120 GLN A C 1
ATOM 994 O O . GLN A 1 120 ? 11.105 1.901 -28.109 1.00 59.59 120 GLN A O 1
ATOM 999 N N . ASP A 1 121 ? 9.217 2.989 -28.701 1.00 51.19 121 ASP A N 1
ATOM 1000 C CA . ASP A 1 121 ? 9.106 2.431 -30.059 1.00 51.19 121 ASP A CA 1
ATOM 1001 C C . ASP A 1 121 ? 10.009 3.165 -31.071 1.00 51.19 121 ASP A C 1
ATOM 1003 O O . ASP A 1 121 ? 10.008 4.421 -31.086 1.00 51.19 121 ASP A O 1
#

Organism: Branchiostoma floridae (NCBI:txid7739)

Radius of gyration: 16.6 Å; chains: 1; bounding box: 38×19×56 Å

Sequence (121 aa):
MDDAARLSAIYSSMYVARRYLYEMEWDAVLEEGTHSSLAANITACRH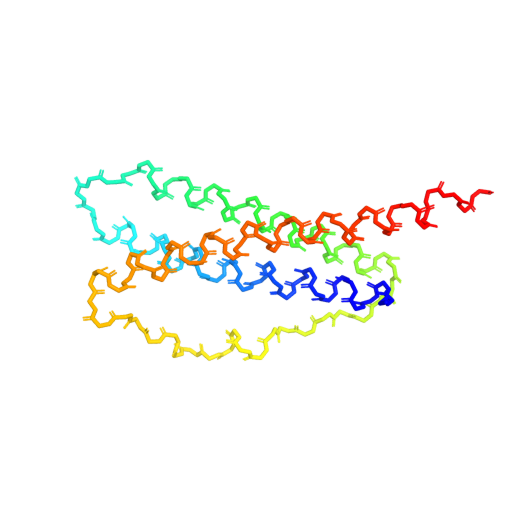QLQTFITAINVTIDVLDVQHPGRPSYVMEPDMQDPPSEYLRHIRDFLVLRDFRVAVENSYHHLYFMYDKYAWQD

pLDDT: mean 82.14, std 12.61, range [45.06, 94.06]

InterPro domains:
  IPR009079 Four-helical cytokine-like, core [SSF47266] (3-117)

Foldseek 3Di:
DDLLVLLLLLLQLLLVLLLVLVVVLVVQVVVPDPPPPVNVVSVVVSVVSVVVSVVSVVVCVVVVHDDHDHPPVSPPPPPPQPPDPVVNVVVSVVSVVSSVVSVVSSVVSVVVVCVVPVPPD

Secondary structure (DSSP, 8-state):
--HHHHHHHHHHHHHHHHHHHHHHHHHHHHTTTS-HHHHHHHHHHHHHHHHHHHHHHHHHHHTTPPPPPPPGGGS-TT-PPPSSHHHHHHHHHHHHHHHHHHHHHHHHHHHHHHHHHHT--

=== Feature glossary ===
The record interleaves many kinds of information about one protein. Here is each kind framed as the question it answers.

Q: Are the domains correctly placed relative to each other?
A: Predicted aligned error is AlphaFold's pairwise confidence. Unlike pLDDT (per-residue), PAE is per-residue-pair and captures whether two parts of the structure are correctly placed relative to each other. Units are ångströms of expected positional error.

Q: Which residues are in helices, strands, or loops?
A: Eight-state secondary structure (DSSP): H is the canonical α-helix, G the tighter 3₁₀-helix, I the wider π-helix; E/B are β-structure, T and S are turns and bends, and '-' is everything else. DSSP derives these from the pattern of main-chain N–H···O=C hydrogen bonds, not from the sequence.

Q: What if only a Cα trace is available?
A: P-SEA three-state annotation labels each residue as helix, strand, or coil based purely on the geometry of the Cα trace. It serves as a fallback when the full backbone (and thus DSSP) is unavailable.

Q: What are the backbone torsion angles?
A: φ (phi) and ψ (psi) are the two rotatable backbone dihedrals per residue: φ is the C(i-1)–N–Cα–C torsion, ψ is the N–Cα–C–N(i+1) torsion, both in degrees on (−180°, 180°]. α-helical residues cluster near (−60°, −45°); β-strand residues near (−120°, +130°). A Ramachandran plot is simply a scatter of (φ, ψ) for every residue.

Q: What known structures does this most resemble?
A: Structural nearest neighbors (via Foldseek easy-search vs the PDB). Reported per hit: target PDB id, E-value, and alignment TM-score. A TM-score above ~0.5 is the conventional threshold for 'same fold'.

Q: What family and function is it annotated with?
A: Database cross-references. InterPro integrates a dozen domain/family signature databases into unified entries with residue-range hits. GO terms attach function/process/location labels with evidence codes. CATH codes position the fold in a four-level structural taxonomy. Organism is the NCBI-taxonomy species name.

Q: Which residues are buried vs exposed?
A: Solvent accessibility: the surface area of each residue that a 1.4 Å water probe can touch, in Å². When only backbone atoms are present the absolute values are lower than full-atom SASA (side chains contribute most of the area) and are flagged as backbone-only.

Q: What do the diagnostic plots show?
A: Three diagnostic plots accompany the record. The Cα contact map visualizes the tertiary structure as a 2D adjacency matrix (8 Å cutoff, sequence-local contacts suppressed). The Ramachandran plot shows the distribution of backbone (φ, ψ) torsions, with points in the α and β basins reflecting secondary structure content. The PAE plot shows AlphaFold's inter-residue confidence as a color matrix.

Q: What is the amino-acid chain?
A: The amino-acid sequence is the protein's primary structure: the linear order of residues from the N-terminus to the C-terminus, written in one-letter code. Everything else here — the 3D coordinates, the secondary structure, the domain annotations — is ultimately a consequence of this string.

Q: What do the rendered images show?
A: The six renders are orthographic views along the three Cartesian axes in both directions. Representation (cartoon, sticks, or surface) and color scheme (sequence-rainbow or by-chain) vary across proteins so the training set covers all the common visualization conventions.

Q: Where is each backbone atom in 3D?
A: The mmCIF table is the protein's shape written out atom by atom. For each backbone N, Cα, C, and carbonyl O, it records an (x, y, z) coordinate triple in Å plus the residue type, chain letter, and residue number.

Q: How mobile is each atom in the crystal?
A: For experimental (PDB) structures, the B-factor (temperature factor) quantifies the positional spread of each atom in the crystal — a combination of thermal vibration and static disorder — in units of Å². High B-factors mark flexible loops or poorly resolved regions; low B-factors mark the rigid, well-ordered core.

Q: How big and how compact is the whole molecule?
A: Three whole-structure scalars: the radius of gyration (RMS distance of Cα from centroid, in Å), the count of Cα–Cα contacts (pairs closer than 8 Å and separated by more than four residues in sequence — i.e. tertiary, not local, contacts), and the bounding-box dimensions. Together they distinguish compact globular folds from extended fibres or disordered chains.

Q: What does the local fold look like, residue by residue?
A: A 3Di character summarizes, for each residue, the relative orientation of the Cα frame of its nearest spatial neighbor. Because it encodes fold topology rather than chemistry, 3Di alignments detect remote structural similarity that sequence alignment misses.

Q: How confident is the AlphaFold model at each residue?
A: For AlphaFold models, the B-factor field carries pLDDT — the model's own estimate of local accuracy on a 0–100 scale. Regions with pLDDT<50 should be treated as essentially unmodeled; they often correspond to intrinsically disordered segments.